Protein AF-A0AAW9ECZ8-F1 (afdb_monomer_lite)

Structure (mmCIF, N/CA/C/O backbone):
data_AF-A0AAW9ECZ8-F1
#
_entry.id   AF-A0AAW9ECZ8-F1
#
loop_
_atom_site.group_PDB
_atom_site.id
_atom_site.type_symbol
_atom_site.label_atom_id
_atom_site.label_alt_id
_atom_site.label_comp_id
_atom_site.label_asym_id
_atom_site.label_entity_id
_atom_site.label_seq_id
_atom_site.pdbx_PDB_ins_code
_atom_site.Cartn_x
_atom_site.Cartn_y
_atom_site.Cartn_z
_atom_site.occupancy
_atom_site.B_iso_or_equiv
_atom_site.auth_seq_id
_atom_site.auth_comp_id
_atom_site.auth_asym_id
_atom_site.auth_atom_id
_atom_site.pdbx_PDB_model_num
ATOM 1 N N . ILE A 1 1 ? -5.708 -11.669 -3.923 1.00 94.81 1 ILE A N 1
ATOM 2 C CA . ILE A 1 1 ? -7.163 -11.953 -3.825 1.00 94.81 1 ILE A CA 1
ATOM 3 C C . ILE A 1 1 ? -7.465 -13.348 -4.366 1.00 94.81 1 ILE A C 1
ATOM 5 O O . ILE A 1 1 ? -7.962 -14.175 -3.619 1.00 94.81 1 ILE A O 1
ATOM 9 N N . ASN A 1 2 ? -7.113 -13.635 -5.619 1.00 97.25 2 ASN A N 1
ATOM 10 C CA . ASN A 1 2 ? -7.256 -14.948 -6.255 1.00 97.25 2 ASN A CA 1
ATOM 11 C C . ASN A 1 2 ? -5.962 -15.316 -7.023 1.00 97.25 2 ASN A C 1
ATOM 13 O O . ASN A 1 2 ? -4.917 -14.703 -6.779 1.00 97.25 2 ASN A O 1
ATOM 17 N N . GLY A 1 3 ? -5.990 -16.360 -7.852 1.00 95.62 3 GLY A N 1
ATOM 18 C CA . GLY A 1 3 ? -4.848 -16.849 -8.632 1.00 95.62 3 GLY A CA 1
ATOM 19 C C . GLY A 1 3 ? -4.681 -16.169 -9.997 1.00 95.62 3 GLY A C 1
ATOM 20 O O . GLY A 1 3 ? -5.615 -15.578 -10.535 1.00 95.62 3 GLY A O 1
ATOM 21 N N . LEU A 1 4 ? -3.473 -16.276 -10.565 1.00 95.94 4 LEU A N 1
ATOM 22 C CA . LEU A 1 4 ? -3.125 -15.700 -11.873 1.00 95.94 4 LEU A CA 1
ATOM 23 C C . LEU A 1 4 ? -3.641 -16.532 -13.055 1.00 95.94 4 LEU A C 1
ATOM 25 O O . LEU A 1 4 ? -3.895 -15.973 -14.122 1.00 95.94 4 LEU A O 1
ATOM 29 N N . ASP A 1 5 ? -3.800 -17.847 -12.872 1.00 96.69 5 ASP A N 1
ATOM 30 C CA . ASP A 1 5 ? -4.153 -18.750 -13.967 1.00 96.69 5 ASP A CA 1
ATOM 31 C C . ASP A 1 5 ? -5.487 -18.370 -14.622 1.00 96.69 5 ASP A C 1
ATOM 33 O O . ASP A 1 5 ? -6.441 -17.911 -13.980 1.00 96.69 5 ASP A O 1
ATOM 37 N N . PHE A 1 6 ? -5.590 -18.640 -15.921 1.00 96.50 6 PHE A N 1
ATOM 38 C CA . PHE A 1 6 ? -6.812 -18.456 -16.709 1.00 96.50 6 PHE A CA 1
ATOM 39 C C . PHE A 1 6 ? -7.805 -19.616 -16.520 1.00 96.50 6 PHE A C 1
ATOM 41 O O . PHE A 1 6 ? -8.431 -20.082 -17.467 1.00 96.50 6 PHE A O 1
ATOM 48 N N . LEU A 1 7 ? -7.942 -20.094 -15.282 1.00 96.56 7 LEU A N 1
ATOM 49 C CA . LEU A 1 7 ? -8.879 -21.142 -14.891 1.00 96.56 7 LEU A CA 1
ATOM 50 C C . LEU A 1 7 ? -9.992 -20.541 -14.037 1.00 96.56 7 LEU A C 1
ATOM 52 O O . LEU A 1 7 ? -9.730 -19.707 -13.173 1.00 96.56 7 LEU A O 1
ATOM 56 N N . VAL A 1 8 ? -11.224 -21.020 -14.229 1.00 96.50 8 VAL A N 1
ATOM 57 C CA . VAL A 1 8 ? -12.396 -20.572 -13.455 1.00 96.50 8 VAL A CA 1
ATOM 58 C C . VAL A 1 8 ? -12.147 -20.722 -11.953 1.00 96.50 8 VAL A C 1
ATOM 60 O O . VAL A 1 8 ? -12.308 -19.761 -11.207 1.00 96.50 8 VAL A O 1
ATOM 63 N N . LYS A 1 9 ? -11.644 -21.888 -11.526 1.00 95.56 9 LYS A N 1
ATOM 64 C CA . LYS A 1 9 ? -11.304 -22.165 -10.123 1.00 95.56 9 LYS A CA 1
ATOM 65 C C . LYS A 1 9 ? -10.286 -21.170 -9.552 1.00 95.56 9 LYS A C 1
ATOM 67 O O . LYS A 1 9 ? -10.399 -20.762 -8.405 1.00 95.56 9 LYS A O 1
ATOM 72 N N . SER A 1 10 ? -9.317 -20.730 -10.356 1.00 96.31 10 SER A N 1
ATOM 73 C CA . SER A 1 10 ? -8.301 -19.765 -9.919 1.00 96.31 10 SER A CA 1
ATOM 74 C C . SER A 1 10 ? -8.861 -18.356 -9.717 1.00 96.31 10 SER A C 1
ATOM 76 O O . SER A 1 10 ? -8.153 -17.516 -9.171 1.00 96.31 10 SER A O 1
ATOM 78 N N . ARG A 1 11 ? -10.107 -18.071 -10.117 1.00 97.12 11 ARG A N 1
ATOM 79 C CA . ARG A 1 11 ? -10.756 -16.769 -9.901 1.00 97.12 11 ARG A CA 1
ATOM 80 C C . ARG A 1 11 ? -11.562 -16.684 -8.610 1.00 97.12 11 ARG A C 1
ATOM 82 O O . ARG A 1 11 ? -11.919 -15.567 -8.233 1.00 97.12 11 ARG A O 1
ATOM 89 N N . GLU A 1 12 ? -11.768 -17.799 -7.912 1.00 97.56 12 GLU A N 1
ATOM 90 C CA . GLU A 1 12 ? -12.398 -17.812 -6.591 1.00 97.56 12 GLU A CA 1
ATOM 91 C C . GLU A 1 12 ? -11.519 -17.057 -5.571 1.00 97.56 12 GLU A C 1
ATOM 93 O O . GLU A 1 12 ? -10.315 -17.330 -5.474 1.00 97.56 12 GLU A O 1
ATOM 98 N N . PRO A 1 13 ? -12.068 -16.066 -4.841 1.00 97.19 13 PRO A N 1
ATOM 99 C CA . PRO A 1 13 ? -11.342 -15.393 -3.770 1.00 97.19 13 PRO A CA 1
ATOM 100 C C . PRO A 1 13 ? -10.948 -16.374 -2.664 1.00 97.19 13 PRO A C 1
ATOM 102 O O . PRO A 1 13 ? -11.786 -17.109 -2.151 1.00 97.19 13 PRO A O 1
ATOM 105 N N . ASP A 1 14 ? -9.679 -16.340 -2.268 1.00 97.12 14 ASP A N 1
ATOM 106 C CA . ASP A 1 14 ? -9.130 -17.212 -1.229 1.00 97.12 14 ASP A CA 1
ATOM 107 C C . ASP A 1 14 ? -8.553 -16.355 -0.086 1.00 97.12 14 ASP A C 1
ATOM 109 O O . ASP A 1 14 ? -7.508 -15.716 -0.270 1.00 97.12 14 ASP A O 1
ATOM 113 N N . PRO A 1 15 ? -9.210 -16.318 1.092 1.00 96.38 15 PRO A N 1
ATOM 114 C CA . PRO A 1 15 ? -8.766 -15.525 2.237 1.00 96.38 15 PRO A CA 1
ATOM 115 C C . PRO A 1 15 ? -7.365 -15.886 2.744 1.00 96.38 15 PRO A C 1
ATOM 117 O O . PRO A 1 15 ? -6.665 -15.012 3.257 1.00 96.38 15 PRO A O 1
ATOM 120 N N . ILE A 1 16 ? -6.914 -17.134 2.562 1.00 97.12 16 ILE A N 1
ATOM 121 C CA . ILE A 1 16 ? -5.586 -17.587 3.013 1.00 97.12 16 ILE A CA 1
ATOM 122 C C . ILE A 1 16 ? -4.479 -16.799 2.302 1.00 97.12 16 ILE A C 1
ATOM 124 O O . ILE A 1 16 ? -3.413 -16.553 2.870 1.00 97.12 16 ILE A O 1
ATOM 128 N N . ARG A 1 17 ? -4.752 -16.288 1.095 1.00 97.31 17 ARG A N 1
ATOM 129 C CA . ARG A 1 17 ? -3.804 -15.460 0.339 1.00 97.31 17 ARG A CA 1
ATOM 130 C C . ARG A 1 17 ? -3.433 -14.159 1.043 1.00 97.31 17 ARG A C 1
ATOM 132 O O . ARG A 1 17 ? -2.391 -13.607 0.710 1.00 97.31 17 ARG A O 1
ATOM 139 N N . MET A 1 18 ? -4.229 -13.667 1.996 1.00 97.62 18 MET A N 1
ATOM 140 C CA . MET A 1 18 ? -3.837 -12.518 2.824 1.00 97.62 18 MET A CA 1
ATOM 141 C C . MET A 1 18 ? -2.630 -12.850 3.709 1.00 97.62 18 MET A C 1
ATOM 143 O O . MET A 1 18 ? -1.706 -12.048 3.817 1.00 97.62 18 MET A O 1
ATOM 147 N N . ILE A 1 19 ? -2.582 -14.064 4.262 1.00 97.62 19 ILE A N 1
ATOM 148 C CA . ILE A 1 19 ? -1.448 -14.548 5.062 1.00 97.62 19 ILE A CA 1
ATOM 149 C C . ILE A 1 19 ? -0.216 -14.711 4.165 1.00 97.62 19 ILE A C 1
ATOM 151 O O . ILE A 1 19 ? 0.881 -14.271 4.505 1.00 97.62 19 ILE A O 1
ATOM 155 N N . THR A 1 20 ? -0.399 -15.285 2.972 1.00 97.19 20 THR A N 1
ATOM 156 C CA . THR A 1 20 ? 0.677 -15.400 1.978 1.00 97.19 20 THR A CA 1
ATOM 157 C C . THR A 1 20 ? 1.216 -14.029 1.562 1.00 97.19 20 THR A C 1
ATOM 159 O O . THR A 1 20 ? 2.431 -13.843 1.499 1.00 97.19 20 THR A O 1
ATOM 162 N N . ALA A 1 21 ? 0.333 -13.055 1.319 1.00 97.31 21 ALA A N 1
ATOM 163 C CA . ALA A 1 21 ? 0.716 -11.687 0.985 1.00 97.31 21 ALA A CA 1
ATOM 164 C C . ALA A 1 21 ? 1.534 -11.043 2.112 1.00 97.31 21 ALA A C 1
ATOM 166 O O . ALA A 1 21 ? 2.601 -10.502 1.837 1.00 97.31 21 ALA A O 1
ATOM 167 N N . TYR A 1 22 ? 1.101 -11.183 3.370 1.00 97.69 22 TYR A N 1
ATOM 168 C CA . TYR A 1 22 ? 1.859 -10.712 4.530 1.00 97.69 22 TYR A CA 1
ATOM 169 C C . TYR A 1 22 ? 3.278 -11.292 4.570 1.00 97.69 22 TYR A C 1
ATOM 171 O O . TYR A 1 22 ? 4.246 -10.543 4.709 1.00 97.69 22 TYR A O 1
ATOM 179 N N . HIS A 1 23 ? 3.429 -12.609 4.398 1.00 98.12 23 HIS A N 1
ATOM 180 C CA . HIS A 1 23 ? 4.747 -13.247 4.424 1.00 98.12 23 HIS A CA 1
ATOM 181 C C . HIS A 1 23 ? 5.662 -12.761 3.298 1.00 98.12 23 HIS A C 1
ATOM 183 O O . HIS A 1 23 ? 6.841 -12.504 3.547 1.00 98.12 23 HIS A O 1
ATOM 189 N N . HIS A 1 24 ? 5.135 -12.593 2.082 1.00 97.62 24 HIS A N 1
ATOM 190 C CA . HIS A 1 24 ? 5.907 -12.021 0.980 1.00 97.62 24 HIS A CA 1
ATOM 191 C C . HIS A 1 24 ? 6.319 -10.577 1.270 1.00 97.62 24 HIS A C 1
ATOM 193 O O . HIS A 1 24 ? 7.503 -10.264 1.174 1.00 97.62 24 HIS A O 1
ATOM 199 N N . SER A 1 25 ? 5.389 -9.725 1.705 1.00 97.25 25 SER A N 1
ATOM 200 C CA . SER A 1 25 ? 5.674 -8.328 2.046 1.00 97.25 25 SER A CA 1
ATOM 201 C C . SER A 1 25 ? 6.724 -8.204 3.154 1.00 97.25 25 SER A C 1
ATOM 203 O O . SER A 1 25 ? 7.663 -7.419 3.028 1.00 97.25 25 SER A O 1
ATOM 205 N N . ALA A 1 26 ? 6.622 -9.015 4.211 1.00 96.38 26 ALA A N 1
ATOM 206 C CA . ALA A 1 26 ? 7.588 -9.030 5.306 1.00 96.38 26 ALA A CA 1
ATOM 207 C C . ALA A 1 26 ? 8.982 -9.487 4.842 1.00 96.38 26 ALA A C 1
ATOM 209 O O . ALA A 1 26 ? 9.984 -8.859 5.189 1.00 96.38 26 ALA A O 1
ATOM 210 N N . ALA A 1 27 ? 9.060 -10.546 4.028 1.00 97.06 27 ALA A N 1
ATOM 211 C CA . ALA A 1 27 ? 10.323 -11.023 3.469 1.00 97.06 27 ALA A CA 1
ATOM 212 C C . ALA A 1 27 ? 10.975 -9.972 2.554 1.00 97.06 27 ALA A C 1
ATOM 214 O O . ALA A 1 27 ? 12.169 -9.698 2.689 1.00 97.06 27 ALA A O 1
ATOM 215 N N . THR A 1 28 ? 10.193 -9.333 1.679 1.00 95.25 28 THR A N 1
ATOM 216 C CA . THR A 1 28 ? 10.662 -8.253 0.802 1.00 95.25 28 THR A CA 1
ATOM 217 C C . THR A 1 28 ? 11.158 -7.053 1.604 1.00 95.25 28 THR A C 1
ATOM 219 O O . THR A 1 28 ? 12.251 -6.559 1.337 1.00 95.25 28 THR A O 1
ATOM 222 N N . LEU A 1 29 ? 10.414 -6.601 2.618 1.00 93.06 29 LEU A N 1
ATOM 223 C CA . LEU A 1 29 ? 10.832 -5.471 3.452 1.00 93.06 29 LEU A CA 1
ATOM 224 C C . LEU A 1 29 ? 12.110 -5.785 4.240 1.00 93.06 29 LEU A C 1
ATOM 226 O O . LEU A 1 29 ? 12.993 -4.934 4.346 1.00 93.06 29 LEU A O 1
ATOM 230 N N . ASN A 1 30 ? 12.243 -7.006 4.760 1.00 91.94 30 ASN A N 1
ATOM 231 C CA . ASN A 1 30 ? 13.466 -7.441 5.432 1.00 91.94 30 ASN A CA 1
ATOM 232 C C . ASN A 1 30 ? 14.663 -7.457 4.475 1.00 91.94 30 ASN A C 1
ATOM 234 O O . ASN A 1 30 ? 15.745 -7.013 4.856 1.00 91.94 30 ASN A O 1
ATOM 238 N N . LEU A 1 31 ? 14.467 -7.898 3.228 1.00 91.00 31 LEU A N 1
ATOM 239 C CA . LEU A 1 31 ? 15.504 -7.844 2.201 1.00 91.00 31 LEU A CA 1
ATOM 240 C C . LEU A 1 31 ? 15.902 -6.400 1.870 1.00 91.00 31 LEU A C 1
ATOM 242 O O . LEU A 1 31 ? 17.091 -6.106 1.846 1.00 91.00 31 LEU A O 1
ATOM 246 N N . LEU A 1 32 ? 14.939 -5.492 1.676 1.00 88.19 32 LEU A N 1
ATOM 247 C CA . LEU A 1 32 ? 15.214 -4.072 1.413 1.00 88.19 32 LEU A CA 1
ATOM 248 C C . LEU A 1 32 ? 15.996 -3.421 2.559 1.00 88.19 32 LEU A C 1
ATOM 250 O O . LEU A 1 32 ? 16.959 -2.694 2.324 1.00 88.19 32 LEU A O 1
ATOM 254 N N . ARG A 1 33 ? 15.626 -3.725 3.808 1.00 86.06 33 ARG A N 1
ATOM 255 C CA . ARG A 1 33 ? 16.365 -3.267 4.991 1.00 86.06 33 ARG A CA 1
ATOM 256 C C . ARG A 1 33 ? 17.789 -3.810 4.994 1.00 86.06 33 ARG A C 1
ATOM 258 O O . ARG A 1 33 ? 18.717 -3.038 5.197 1.00 86.06 33 ARG A O 1
ATOM 265 N N . ALA A 1 34 ? 17.974 -5.102 4.724 1.00 85.12 34 ALA A N 1
ATOM 266 C CA . ALA A 1 34 ? 19.301 -5.705 4.638 1.00 85.12 34 ALA A CA 1
ATOM 267 C C . ALA A 1 34 ? 20.147 -5.072 3.519 1.00 85.12 34 ALA A C 1
ATOM 269 O O . ALA A 1 34 ? 21.299 -4.717 3.761 1.00 85.12 34 ALA A O 1
ATOM 270 N N . MET A 1 35 ? 19.565 -4.858 2.334 1.00 79.69 35 MET A N 1
ATOM 271 C CA . MET A 1 35 ? 20.226 -4.198 1.204 1.00 79.69 35 MET A CA 1
ATOM 272 C C . MET A 1 35 ? 20.691 -2.787 1.559 1.00 79.69 35 MET A C 1
ATOM 274 O O . MET A 1 35 ? 21.793 -2.413 1.175 1.00 79.69 35 MET A O 1
ATOM 278 N N . ASN A 1 36 ? 19.904 -2.050 2.346 1.00 75.19 36 ASN A N 1
ATOM 279 C CA . ASN A 1 36 ? 20.258 -0.707 2.794 1.00 75.19 36 ASN A CA 1
ATOM 280 C C . ASN A 1 36 ? 21.514 -0.667 3.679 1.00 75.19 36 ASN A C 1
ATOM 282 O O . ASN A 1 36 ? 22.302 0.272 3.621 1.00 75.19 36 ASN A O 1
ATOM 286 N N . TYR A 1 37 ? 21.713 -1.698 4.504 1.00 65.94 37 TYR A N 1
ATOM 287 C CA . TYR A 1 37 ? 22.911 -1.820 5.338 1.00 65.94 37 TYR A CA 1
ATOM 288 C C . TYR A 1 37 ? 24.125 -2.331 4.557 1.00 65.94 37 TYR A C 1
ATOM 290 O O . TYR A 1 37 ? 25.267 -2.062 4.935 1.00 65.94 37 TYR A O 1
ATOM 298 N N . THR A 1 38 ? 23.904 -3.080 3.476 1.00 57.59 38 THR A N 1
ATOM 299 C CA . THR A 1 38 ? 24.990 -3.544 2.612 1.00 57.59 38 THR A CA 1
ATOM 300 C C . THR A 1 38 ? 25.445 -2.433 1.671 1.00 57.59 38 THR A C 1
ATOM 302 O O . THR A 1 38 ? 24.642 -1.692 1.122 1.00 57.59 38 THR A O 1
ATOM 305 N N . GLN A 1 39 ? 26.747 -2.347 1.410 1.00 54.16 39 GLN A N 1
ATOM 306 C CA . GLN A 1 39 ? 27.358 -1.361 0.506 1.00 54.16 39 GLN A CA 1
ATOM 307 C C . GLN A 1 39 ? 26.968 -1.531 -0.982 1.00 54.16 39 GLN A C 1
ATOM 309 O O . GLN A 1 39 ? 27.647 -0.992 -1.851 1.00 54.16 39 GLN A O 1
ATOM 314 N N . TYR A 1 40 ? 25.881 -2.246 -1.300 1.00 51.31 40 TYR A N 1
ATOM 315 C CA . TYR A 1 40 ? 25.347 -2.388 -2.660 1.00 51.31 40 TYR A CA 1
ATOM 316 C C . TYR A 1 40 ? 24.999 -1.035 -3.299 1.00 51.31 40 TYR A C 1
ATOM 318 O O . TYR A 1 40 ? 25.005 -0.907 -4.520 1.00 51.31 40 TYR A O 1
ATOM 326 N N . THR A 1 41 ? 24.751 -0.010 -2.483 1.00 50.34 41 THR A N 1
ATOM 327 C CA . THR A 1 41 ? 24.532 1.373 -2.924 1.00 50.34 41 THR A CA 1
ATOM 328 C C . THR A 1 41 ? 25.820 2.146 -3.209 1.00 50.34 41 THR A C 1
ATOM 330 O O . THR A 1 41 ? 25.762 3.197 -3.840 1.00 50.34 41 THR A O 1
ATOM 333 N N . LYS A 1 42 ? 26.995 1.676 -2.764 1.00 52.97 42 LYS A N 1
ATOM 334 C CA . LYS A 1 42 ? 28.176 2.546 -2.670 1.00 52.97 42 LYS A CA 1
ATOM 335 C C . LYS A 1 42 ? 29.123 2.563 -3.860 1.00 52.97 42 LYS A C 1
ATOM 337 O O . LYS A 1 42 ? 29.983 3.439 -3.845 1.00 52.97 42 LYS A O 1
ATOM 342 N N . GLN A 1 43 ? 29.041 1.678 -4.864 1.00 50.12 43 GLN A N 1
ATOM 343 C CA . GLN A 1 43 ? 30.218 1.592 -5.748 1.00 50.12 43 GLN A CA 1
ATOM 344 C C . GLN A 1 43 ? 30.115 1.129 -7.201 1.00 50.12 43 GLN A C 1
ATOM 346 O O . GLN A 1 43 ? 31.177 1.023 -7.807 1.00 50.12 43 GLN A O 1
ATOM 351 N N . GLN A 1 44 ? 28.954 0.888 -7.822 1.00 47.03 44 GLN A N 1
ATOM 352 C CA . GLN A 1 44 ? 29.020 0.196 -9.126 1.00 47.03 44 GLN A CA 1
ATOM 353 C C . GLN A 1 44 ? 27.937 0.480 -10.167 1.00 47.03 44 GLN A C 1
ATOM 355 O O . GLN A 1 44 ? 27.710 -0.346 -11.042 1.00 47.03 44 GLN A O 1
ATOM 360 N N . TRP A 1 45 ? 27.345 1.674 -10.181 1.00 51.00 45 TRP A N 1
ATOM 361 C CA . TRP A 1 45 ? 26.819 2.213 -11.446 1.00 51.00 45 TRP A CA 1
ATOM 362 C C . TRP A 1 45 ? 27.823 3.224 -11.991 1.00 51.00 45 TRP A C 1
ATOM 364 O O . TRP A 1 45 ? 27.534 4.405 -12.162 1.00 51.00 45 TRP A O 1
ATOM 374 N N . ALA A 1 46 ? 29.049 2.760 -12.234 1.00 52.53 46 ALA A N 1
ATOM 375 C CA . ALA A 1 46 ? 29.951 3.459 -13.135 1.00 52.53 46 ALA A CA 1
ATOM 376 C C . ALA A 1 46 ? 29.355 3.342 -14.544 1.00 52.53 46 ALA A C 1
ATOM 378 O O . ALA A 1 46 ? 29.750 2.463 -15.290 1.00 52.53 46 ALA A O 1
ATOM 379 N N . LEU A 1 47 ? 28.313 4.136 -14.812 1.00 54.78 47 LEU A N 1
ATOM 380 C CA . LEU A 1 47 ? 27.706 4.471 -16.102 1.00 54.78 47 LEU A CA 1
ATOM 381 C C . LEU A 1 47 ? 27.863 3.439 -17.229 1.00 54.78 47 LEU A C 1
ATOM 383 O O . LEU A 1 47 ? 28.139 3.813 -18.362 1.00 54.78 47 LEU A O 1
ATOM 387 N N . ASP A 1 48 ? 27.606 2.157 -16.968 1.00 56.28 48 ASP A N 1
ATOM 388 C CA . ASP A 1 48 ? 27.536 1.133 -18.018 1.00 56.28 48 ASP A CA 1
ATOM 389 C C . ASP A 1 48 ? 26.143 1.181 -18.682 1.00 56.28 48 ASP A C 1
ATOM 391 O O . ASP A 1 48 ? 25.437 0.187 -18.860 1.00 56.28 48 ASP A O 1
ATOM 395 N N . ILE A 1 49 ? 25.683 2.409 -18.947 1.00 63.41 49 ILE A N 1
ATOM 396 C CA . ILE A 1 49 ? 24.397 2.717 -19.558 1.00 63.41 49 ILE A CA 1
ATOM 397 C C . ILE A 1 49 ? 24.640 2.724 -21.059 1.00 63.41 49 ILE A C 1
ATOM 399 O O . ILE A 1 49 ? 24.993 3.738 -21.654 1.00 63.41 49 ILE A O 1
ATOM 403 N N . ASN A 1 50 ? 24.453 1.566 -21.681 1.00 67.19 50 ASN A N 1
ATOM 404 C CA . ASN A 1 50 ? 24.423 1.484 -23.132 1.00 67.19 50 ASN A CA 1
ATOM 405 C C . ASN A 1 50 ? 23.163 2.189 -23.642 1.00 67.19 50 ASN A C 1
ATOM 407 O O . ASN A 1 50 ? 22.046 1.859 -23.235 1.00 67.19 50 ASN A O 1
ATOM 411 N N . ALA A 1 51 ? 23.335 3.159 -24.540 1.00 69.69 51 ALA A N 1
ATOM 412 C CA . ALA A 1 51 ? 22.205 3.793 -25.200 1.00 69.69 51 ALA A CA 1
ATOM 413 C C . ALA A 1 51 ? 21.376 2.731 -25.941 1.00 69.69 51 ALA A C 1
ATOM 415 O O . ALA A 1 51 ? 21.924 1.859 -26.620 1.00 69.69 51 ALA A O 1
ATOM 416 N N . HIS A 1 52 ? 20.048 2.796 -25.813 1.00 71.62 52 HIS A N 1
ATOM 417 C CA . HIS A 1 52 ? 19.167 1.880 -26.532 1.00 71.62 52 HIS A CA 1
ATOM 418 C C . HIS A 1 52 ? 19.382 2.027 -28.054 1.00 71.62 52 HIS A C 1
ATOM 420 O O . HIS A 1 52 ? 19.439 3.168 -28.530 1.00 71.62 52 HIS A O 1
ATOM 426 N N . PRO A 1 53 ? 19.486 0.928 -28.832 1.00 70.06 53 PRO A N 1
ATOM 427 C CA . PRO A 1 53 ? 19.603 1.009 -30.285 1.00 70.06 53 PRO A CA 1
ATOM 428 C C . PRO A 1 53 ? 18.388 1.742 -30.872 1.00 70.06 53 PRO A C 1
ATOM 430 O O . PRO A 1 53 ? 17.277 1.221 -30.845 1.00 70.06 53 PRO A O 1
ATOM 433 N N . GLY A 1 54 ? 18.590 2.969 -31.362 1.00 76.12 54 GLY A N 1
ATOM 434 C CA . GLY A 1 54 ? 17.518 3.849 -31.853 1.00 76.12 54 GLY A CA 1
ATOM 435 C C . GLY A 1 54 ? 17.266 5.106 -31.014 1.00 76.12 54 GLY A C 1
ATOM 436 O O . GLY A 1 54 ? 16.392 5.895 -31.364 1.00 76.12 54 GLY A O 1
ATOM 437 N N . SER A 1 55 ? 18.021 5.324 -29.935 1.00 79.19 55 SER A N 1
ATOM 438 C CA . SER A 1 55 ? 17.999 6.603 -29.219 1.00 79.19 55 SER A CA 1
ATOM 439 C C . SER A 1 55 ? 18.514 7.740 -30.109 1.00 79.19 55 SER A C 1
ATOM 441 O O . SER A 1 55 ? 19.577 7.611 -30.718 1.00 79.19 55 SER A O 1
ATOM 443 N N . THR A 1 56 ? 17.784 8.856 -30.158 1.00 84.31 56 THR A N 1
ATOM 444 C CA . THR A 1 56 ? 18.193 10.074 -30.878 1.00 84.31 56 THR A CA 1
ATOM 445 C C . THR A 1 56 ? 19.048 11.011 -30.026 1.00 84.31 56 THR A C 1
ATOM 447 O O . THR A 1 56 ? 19.758 11.835 -30.583 1.00 84.31 56 THR A O 1
ATOM 450 N N . GLU A 1 57 ? 19.032 10.857 -28.696 1.00 81.12 57 GLU A N 1
ATOM 451 C CA . GLU A 1 57 ? 19.667 11.790 -27.748 1.00 81.12 57 GLU A CA 1
ATOM 452 C C . GLU A 1 57 ? 20.719 11.149 -26.810 1.00 81.12 57 GLU A C 1
ATOM 454 O O . GLU A 1 57 ? 20.784 11.513 -25.632 1.00 81.12 57 GLU A O 1
ATOM 459 N N . PRO A 1 58 ? 21.549 10.175 -27.242 1.00 80.19 58 PRO A N 1
ATOM 460 C CA . PRO A 1 58 ? 22.511 9.538 -26.342 1.00 80.19 58 PRO A CA 1
ATOM 461 C C . PRO A 1 58 ? 23.506 10.548 -25.753 1.00 80.19 58 PRO A C 1
ATOM 463 O O . PRO A 1 58 ? 23.775 10.504 -24.556 1.00 80.19 58 PRO A O 1
ATOM 466 N N . GLU A 1 59 ? 23.997 11.494 -26.558 1.00 80.94 59 GLU A N 1
ATOM 467 C CA . GLU A 1 59 ? 24.970 12.507 -26.127 1.00 80.94 59 GLU A CA 1
ATOM 468 C C . GLU A 1 59 ? 24.431 13.391 -24.994 1.00 80.94 59 GLU A C 1
ATOM 470 O O . GLU A 1 59 ? 25.145 13.655 -24.026 1.00 80.94 59 GLU A O 1
ATOM 475 N N . HIS A 1 60 ? 23.156 13.791 -25.066 1.00 80.50 60 HIS A N 1
ATOM 476 C CA . HIS A 1 60 ? 22.516 14.599 -24.028 1.00 80.50 60 HIS A CA 1
ATOM 477 C C . HIS A 1 60 ? 22.471 13.864 -22.680 1.00 80.50 60 HIS A C 1
ATOM 479 O O . HIS A 1 60 ? 22.843 14.427 -21.647 1.00 80.50 60 HIS A O 1
ATOM 485 N N . TYR A 1 61 ? 22.061 12.590 -22.685 1.00 79.75 61 TYR A N 1
ATOM 486 C CA . TYR A 1 61 ? 22.003 11.785 -21.465 1.00 79.75 61 TYR A CA 1
ATOM 487 C C . TYR A 1 61 ? 23.394 11.469 -20.912 1.00 79.75 61 TYR A C 1
ATOM 489 O O . TYR A 1 61 ? 23.591 11.572 -19.702 1.00 79.75 61 TYR A O 1
ATOM 497 N N . PHE A 1 62 ? 24.371 11.144 -21.765 1.00 81.44 62 PHE A N 1
ATOM 498 C CA . PHE A 1 62 ? 25.749 10.914 -21.322 1.00 81.44 62 PHE A CA 1
ATOM 499 C C . PHE A 1 62 ? 26.357 12.160 -20.676 1.00 81.44 62 PHE A C 1
ATOM 501 O O . PHE A 1 62 ? 26.949 12.052 -19.604 1.00 81.44 62 PHE A O 1
ATOM 508 N N . HIS A 1 63 ? 26.136 13.342 -21.256 1.00 83.25 63 HIS A N 1
ATOM 509 C CA . HIS A 1 63 ? 26.623 14.593 -20.680 1.00 83.25 63 HIS A CA 1
ATOM 510 C C . HIS A 1 63 ? 26.041 14.862 -19.282 1.00 83.25 63 HIS A C 1
ATOM 512 O O . HIS A 1 63 ? 26.773 15.222 -18.360 1.00 83.25 63 HIS A O 1
ATOM 518 N N . LEU A 1 64 ? 24.734 14.643 -19.091 1.00 83.69 64 LEU A N 1
ATOM 519 C CA . LEU A 1 64 ? 24.092 14.775 -17.778 1.00 83.69 64 LEU A CA 1
ATOM 520 C C . LEU A 1 64 ? 24.671 13.781 -16.758 1.00 83.69 64 LEU A C 1
ATOM 522 O O . LEU A 1 64 ? 24.920 14.135 -15.605 1.00 83.69 64 LEU A O 1
ATOM 526 N N . LEU A 1 65 ? 24.897 12.537 -17.179 1.00 79.38 65 LEU A N 1
ATOM 527 C CA . LEU A 1 65 ? 25.444 11.485 -16.328 1.00 79.38 65 LEU A CA 1
ATOM 528 C C . LEU A 1 65 ? 26.889 11.777 -15.898 1.00 79.38 65 LEU A C 1
ATOM 530 O O . LEU A 1 65 ? 27.222 11.585 -14.728 1.00 79.38 65 LEU A O 1
ATOM 534 N N . GLU A 1 66 ? 27.726 12.302 -16.797 1.00 80.00 66 GLU A N 1
ATOM 535 C CA . GLU A 1 66 ? 29.073 12.773 -16.452 1.00 80.00 66 GLU A CA 1
ATOM 536 C C . GLU A 1 66 ? 29.028 13.897 -15.410 1.00 80.00 66 GLU A C 1
ATOM 538 O O . GLU A 1 66 ? 29.762 13.854 -14.419 1.00 80.00 66 GLU A O 1
ATOM 543 N N . GLN A 1 67 ? 28.140 14.884 -15.579 1.00 83.06 67 GLN A N 1
ATOM 544 C CA . GLN A 1 67 ? 27.979 15.974 -14.610 1.00 83.06 67 GLN A CA 1
ATOM 545 C C . GLN A 1 67 ? 27.568 15.456 -13.222 1.00 83.06 67 GLN A C 1
ATOM 547 O O . GLN A 1 67 ? 28.134 15.874 -12.204 1.00 83.06 67 GLN A O 1
ATOM 552 N N . LEU A 1 68 ? 26.621 14.512 -13.166 1.00 80.25 68 LEU A N 1
ATOM 553 C CA . LEU A 1 68 ? 26.208 13.857 -11.923 1.00 80.25 68 LEU A CA 1
ATOM 554 C C . LEU A 1 68 ? 27.379 13.113 -11.271 1.00 80.25 68 LEU A C 1
ATOM 556 O O . LEU A 1 68 ? 27.629 13.310 -10.082 1.00 80.25 68 LEU A O 1
ATOM 560 N N . TYR A 1 69 ? 28.151 12.346 -12.043 1.00 75.19 69 TYR A N 1
ATOM 561 C CA . TYR A 1 69 ? 29.317 11.621 -11.538 1.00 75.19 69 TYR A CA 1
ATOM 562 C C . TYR A 1 69 ? 30.384 12.567 -10.967 1.00 75.19 69 TYR A C 1
ATOM 564 O O . TYR A 1 69 ? 30.868 12.367 -9.849 1.00 75.19 69 TYR A O 1
ATOM 572 N N . HIS A 1 70 ? 30.713 13.643 -11.687 1.00 74.06 70 HIS A N 1
ATOM 573 C CA . HIS A 1 70 ? 31.678 14.641 -11.223 1.00 74.06 70 HIS A CA 1
ATOM 574 C C . HIS A 1 70 ? 31.222 15.339 -9.935 1.00 74.06 70 HIS A C 1
ATOM 576 O O . HIS A 1 70 ? 32.028 15.516 -9.017 1.00 74.06 70 HIS A O 1
ATOM 582 N N . SER A 1 71 ? 29.939 15.700 -9.827 1.00 75.94 71 SER A N 1
ATOM 583 C CA . SER A 1 71 ? 29.399 16.313 -8.605 1.00 75.94 71 SER A CA 1
ATOM 584 C C . SER A 1 71 ? 29.377 15.345 -7.414 1.00 75.94 71 SER A C 1
ATOM 586 O O . SER A 1 71 ? 29.748 15.726 -6.301 1.00 75.94 71 SER A O 1
ATOM 588 N N . GLN A 1 72 ? 29.033 14.075 -7.642 1.00 70.88 72 GLN A N 1
ATOM 589 C CA . GLN A 1 72 ? 28.971 13.038 -6.613 1.00 70.88 72 GLN A CA 1
ATOM 590 C C . GLN A 1 72 ? 30.346 12.777 -5.977 1.00 70.88 72 GLN A C 1
ATOM 592 O O . GLN A 1 72 ? 30.454 12.728 -4.748 1.00 70.88 72 GLN A O 1
ATOM 597 N N . HIS A 1 73 ? 31.411 12.692 -6.783 1.00 64.44 73 HIS A N 1
ATOM 598 C CA . HIS A 1 73 ? 32.793 12.549 -6.293 1.00 64.44 73 HIS A CA 1
ATOM 599 C C . HIS A 1 73 ? 33.235 13.696 -5.377 1.00 64.44 73 HIS A C 1
ATOM 601 O O . HIS A 1 73 ? 34.022 13.487 -4.454 1.00 64.44 73 HIS A O 1
ATOM 607 N N . HIS A 1 74 ? 32.702 14.904 -5.578 1.00 62.38 74 HIS A N 1
ATOM 608 C CA . HIS A 1 74 ? 33.008 16.050 -4.721 1.00 62.38 74 HIS A CA 1
ATOM 609 C C . HIS A 1 74 ? 32.292 15.992 -3.355 1.00 62.38 74 HIS A C 1
ATOM 611 O O . HIS A 1 74 ? 32.775 16.563 -2.374 1.00 62.38 74 HIS A O 1
ATOM 617 N N . ILE A 1 75 ? 31.152 15.296 -3.274 1.00 62.34 75 ILE A N 1
ATOM 618 C CA . ILE A 1 75 ? 30.245 15.298 -2.113 1.00 62.34 75 ILE A CA 1
ATOM 619 C C . ILE A 1 75 ? 30.443 14.068 -1.210 1.00 62.34 75 ILE A C 1
ATOM 621 O O . ILE A 1 75 ? 30.429 14.208 0.015 1.00 62.34 75 ILE A O 1
ATOM 625 N N . ILE A 1 76 ? 30.681 12.877 -1.778 1.00 59.09 76 ILE A N 1
ATOM 626 C CA . ILE A 1 76 ? 30.732 11.605 -1.022 1.00 59.09 76 ILE A CA 1
ATOM 627 C C . ILE A 1 76 ? 31.828 11.573 0.053 1.00 59.09 76 ILE A C 1
ATOM 629 O O . ILE A 1 76 ? 31.677 10.895 1.068 1.00 59.09 76 ILE A O 1
ATOM 633 N N . ASN A 1 77 ? 32.887 12.373 -0.083 1.00 53.94 77 ASN A N 1
ATOM 634 C CA . ASN A 1 77 ? 33.943 12.464 0.928 1.00 53.94 77 ASN A CA 1
ATOM 635 C C . ASN A 1 77 ? 33.505 13.113 2.258 1.00 53.94 77 ASN A C 1
ATOM 637 O O . ASN A 1 77 ? 34.336 13.236 3.158 1.00 53.94 77 ASN A O 1
ATOM 641 N N . LYS A 1 78 ? 32.246 13.559 2.409 1.00 55.56 78 LYS A N 1
ATOM 642 C CA . LYS A 1 78 ? 31.814 14.343 3.580 1.00 55.56 78 LYS A CA 1
ATOM 643 C C . LYS A 1 78 ? 30.785 13.683 4.499 1.00 55.56 78 LYS A C 1
ATOM 645 O O . LYS A 1 78 ? 30.807 14.022 5.680 1.00 55.56 78 LYS A O 1
ATOM 650 N N . GLN A 1 79 ? 29.923 12.765 4.048 1.00 54.97 79 GLN A N 1
ATOM 651 C CA . GLN A 1 79 ? 28.911 12.148 4.927 1.00 54.97 79 GLN A CA 1
ATOM 652 C C . GLN A 1 79 ? 28.518 10.723 4.497 1.00 54.97 79 GLN A C 1
ATOM 654 O O . GLN A 1 79 ? 28.442 10.444 3.301 1.00 54.97 79 GLN A O 1
ATOM 659 N N . PRO A 1 80 ? 28.247 9.812 5.453 1.00 56.03 80 PRO A N 1
ATOM 660 C CA . PRO A 1 80 ? 27.632 8.528 5.144 1.00 56.03 80 PRO A CA 1
ATOM 661 C C . PRO A 1 80 ? 26.194 8.737 4.654 1.00 56.03 80 PRO A C 1
ATOM 663 O O . PRO A 1 80 ? 25.419 9.444 5.291 1.00 56.03 80 PRO A O 1
ATOM 666 N N . ASP A 1 81 ? 25.849 8.097 3.538 1.00 59.78 81 ASP A N 1
ATOM 667 C CA . ASP A 1 81 ? 24.476 8.041 3.041 1.00 59.78 81 ASP A CA 1
ATOM 668 C C . ASP A 1 81 ? 23.601 7.241 4.022 1.00 59.78 81 ASP A C 1
ATOM 670 O O . ASP A 1 81 ? 23.893 6.082 4.326 1.00 59.78 81 ASP A O 1
ATOM 674 N N . THR A 1 82 ? 22.573 7.893 4.562 1.00 59.72 82 THR A N 1
ATOM 675 C CA . THR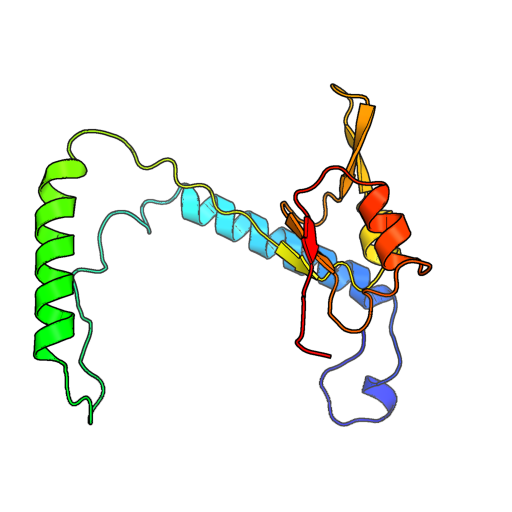 A 1 82 ? 21.564 7.324 5.469 1.00 59.72 82 THR A CA 1
ATOM 676 C C . THR A 1 82 ? 20.224 7.124 4.760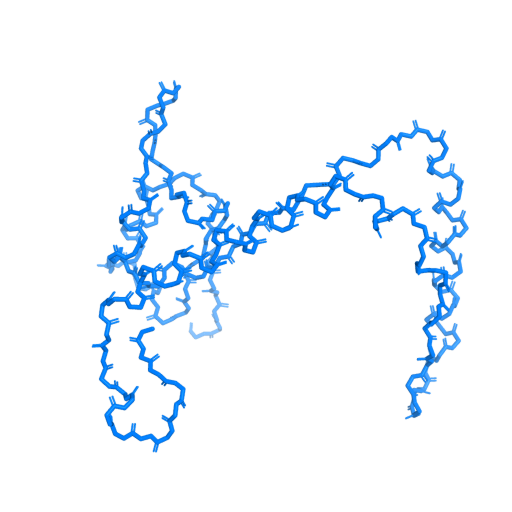 1.00 59.72 82 THR A C 1
ATOM 678 O O . THR A 1 82 ? 19.175 7.089 5.417 1.00 59.72 82 THR A O 1
ATOM 681 N N . SER A 1 83 ? 20.234 7.024 3.425 1.00 67.94 83 SER A N 1
ATOM 682 C CA . SER A 1 83 ? 19.034 6.787 2.628 1.00 67.94 83 SER A CA 1
ATOM 683 C C . SER A 1 83 ? 18.223 5.633 3.223 1.00 67.94 83 SER A C 1
ATOM 685 O O . SER A 1 83 ? 18.737 4.572 3.550 1.00 67.94 83 SER A O 1
ATOM 687 N N . SER A 1 84 ? 16.945 5.885 3.500 1.00 75.06 84 SER A N 1
ATOM 688 C CA . SER A 1 84 ? 16.027 4.904 4.077 1.00 75.06 84 SER A CA 1
ATOM 689 C C . SER A 1 84 ? 15.006 4.533 3.017 1.00 75.06 84 SER A C 1
ATOM 691 O O . SER A 1 84 ? 14.398 5.411 2.406 1.00 75.06 84 SER A O 1
ATOM 693 N N . TYR A 1 85 ? 14.812 3.236 2.788 1.00 85.12 85 TYR A N 1
ATOM 694 C CA . TYR A 1 85 ? 13.741 2.770 1.916 1.00 85.12 85 TYR A CA 1
ATOM 695 C C . TYR A 1 85 ? 12.415 2.775 2.668 1.00 85.12 85 TYR A C 1
ATOM 697 O O . TYR A 1 85 ? 12.282 2.174 3.735 1.00 85.12 85 TYR A O 1
ATOM 705 N N . TYR A 1 86 ? 11.422 3.408 2.059 1.00 92.00 86 TYR A N 1
ATOM 706 C CA . TYR A 1 86 ? 10.033 3.358 2.488 1.00 92.00 86 TYR A CA 1
ATOM 707 C C . TYR A 1 86 ? 9.241 2.485 1.512 1.00 92.00 86 TYR A C 1
ATOM 709 O O . TYR A 1 86 ? 9.616 2.326 0.351 1.00 92.00 86 TYR A O 1
ATOM 717 N N . VAL A 1 87 ? 8.144 1.907 1.992 1.00 96.00 87 VAL A N 1
ATOM 718 C CA . VAL A 1 87 ? 7.247 1.059 1.194 1.00 96.00 87 VAL A CA 1
ATOM 719 C C . VAL A 1 87 ? 5.836 1.619 1.238 1.00 96.00 87 VAL A C 1
ATOM 721 O O . VAL A 1 87 ? 5.436 2.188 2.260 1.00 96.00 87 VAL A O 1
ATOM 724 N N . SER A 1 88 ? 5.109 1.448 0.138 1.00 98.19 88 SER A N 1
ATOM 725 C CA . SER A 1 88 ? 3.724 1.879 -0.011 1.00 98.19 88 SER A CA 1
ATOM 726 C C . SER A 1 88 ? 2.911 0.938 -0.897 1.00 98.19 88 SER A C 1
ATOM 728 O O . SER A 1 88 ? 3.461 0.237 -1.749 1.00 98.19 88 SER A O 1
ATOM 730 N N . HIS A 1 89 ? 1.591 0.938 -0.701 1.00 98.50 89 HIS A N 1
ATOM 731 C CA . HIS A 1 89 ? 0.610 0.246 -1.544 1.00 98.50 89 HIS A CA 1
ATOM 732 C C . HIS A 1 89 ? -0.766 0.928 -1.473 1.00 98.50 89 HIS A C 1
ATOM 734 O O . HIS A 1 89 ? -1.007 1.817 -0.654 1.00 98.50 89 HIS A O 1
ATOM 740 N N . GLU A 1 90 ? -1.677 0.512 -2.353 1.00 98.56 90 GLU A N 1
ATOM 741 C CA . GLU A 1 90 ? -3.078 0.938 -2.316 1.00 98.56 90 GLU A CA 1
ATOM 742 C C . GLU A 1 90 ? -3.791 0.244 -1.156 1.00 98.56 90 GLU A C 1
ATOM 744 O O . GLU A 1 90 ? -3.829 -0.987 -1.141 1.00 98.56 90 GLU A O 1
ATOM 749 N N . ALA A 1 91 ? -4.389 1.000 -0.232 1.00 98.19 91 ALA A N 1
ATOM 750 C CA . ALA A 1 91 ? -5.151 0.473 0.905 1.00 98.19 91 ALA A CA 1
ATOM 751 C C . ALA A 1 91 ? -6.503 -0.108 0.454 1.00 98.19 91 ALA A C 1
ATOM 753 O O . ALA A 1 91 ? -7.567 0.385 0.810 1.00 98.19 91 ALA A O 1
ATOM 754 N N . LEU A 1 92 ? -6.467 -1.130 -0.400 1.00 98.06 92 LEU A N 1
ATOM 755 C CA . LEU A 1 92 ? -7.622 -1.619 -1.145 1.00 98.06 92 LEU A CA 1
ATOM 756 C C . LEU A 1 92 ? -8.421 -2.666 -0.364 1.00 98.06 92 LEU A C 1
ATOM 758 O O . LEU A 1 92 ? -9.651 -2.617 -0.338 1.00 98.06 92 LEU A O 1
ATOM 762 N N . LEU A 1 93 ? -7.739 -3.642 0.239 1.00 97.88 93 LEU A N 1
ATOM 763 C CA . LEU A 1 93 ? -8.385 -4.775 0.897 1.00 97.88 93 LEU A CA 1
ATOM 764 C C . LEU A 1 93 ? -8.547 -4.485 2.391 1.00 97.88 93 LEU A C 1
ATOM 766 O O . LEU A 1 93 ? -7.706 -4.881 3.188 1.00 97.88 93 LEU A O 1
ATOM 770 N N . LEU A 1 94 ? -9.637 -3.816 2.769 1.00 97.88 94 LEU A N 1
ATOM 771 C CA . LEU A 1 94 ? -9.815 -3.271 4.124 1.00 97.88 94 LEU A CA 1
ATOM 772 C C . LEU A 1 94 ? -9.638 -4.298 5.250 1.00 97.88 94 LEU A C 1
ATOM 774 O O . LEU A 1 94 ? -9.006 -3.978 6.245 1.00 97.88 94 LEU A O 1
ATOM 778 N N . HIS A 1 95 ? -10.082 -5.548 5.076 1.00 97.38 95 HIS A N 1
ATOM 779 C CA . HIS A 1 95 ? -9.847 -6.601 6.077 1.00 97.38 95 HIS A CA 1
ATOM 780 C C . HIS A 1 95 ? -8.358 -6.867 6.341 1.00 97.38 95 HIS A C 1
ATOM 782 O O . HIS A 1 95 ? -7.971 -7.183 7.463 1.00 97.38 95 HIS A O 1
ATOM 788 N N . TYR A 1 96 ? -7.517 -6.739 5.314 1.00 98.31 96 TYR A N 1
ATOM 789 C CA . TYR A 1 96 ? -6.071 -6.844 5.461 1.00 98.31 96 TYR A CA 1
ATOM 790 C C . TYR A 1 96 ? -5.505 -5.603 6.160 1.00 98.31 96 TYR A C 1
ATOM 792 O O . TYR A 1 96 ? -4.764 -5.736 7.132 1.00 98.31 96 TYR A O 1
ATOM 800 N N . GLU A 1 97 ? -5.900 -4.411 5.712 1.00 98.50 97 GLU A N 1
ATOM 801 C CA . GLU A 1 97 ? -5.419 -3.135 6.255 1.00 98.50 97 GLU A CA 1
ATOM 802 C C . GLU A 1 97 ? -5.773 -2.969 7.746 1.00 98.50 97 GLU A C 1
ATOM 804 O O . GLU A 1 97 ? -4.905 -2.701 8.580 1.00 98.50 97 GLU A O 1
ATOM 809 N N . GLU A 1 98 ? -7.026 -3.242 8.110 1.00 97.62 98 GLU A N 1
ATOM 810 C CA . GLU A 1 98 ? -7.516 -3.221 9.489 1.00 97.62 98 GLU A CA 1
ATOM 811 C C . GLU A 1 98 ? -6.742 -4.212 10.370 1.00 97.62 98 GLU A C 1
ATOM 813 O O . GLU A 1 98 ? -6.273 -3.855 11.451 1.00 97.62 98 GLU A O 1
ATOM 818 N N . SER A 1 99 ? -6.498 -5.436 9.880 1.00 97.69 99 SER A N 1
ATOM 819 C CA . SER A 1 99 ? -5.732 -6.449 10.624 1.00 97.69 99 SER A CA 1
ATOM 820 C C . SER A 1 99 ? -4.279 -6.042 10.904 1.00 97.69 99 SER A C 1
ATOM 822 O O . SER A 1 99 ? -3.655 -6.541 11.850 1.00 97.69 99 SER A O 1
ATOM 824 N N . MET A 1 100 ? -3.738 -5.113 10.113 1.00 98.12 100 MET A N 1
ATOM 825 C CA . MET A 1 100 ? -2.378 -4.585 10.225 1.00 98.12 100 MET A CA 1
ATOM 826 C C . MET A 1 100 ? -2.307 -3.248 10.970 1.00 98.12 100 MET A C 1
ATOM 828 O O . MET A 1 100 ? -1.210 -2.743 11.207 1.00 98.12 100 MET A O 1
ATOM 832 N N . THR A 1 101 ? -3.443 -2.692 11.387 1.00 98.38 101 THR A N 1
ATOM 833 C CA . THR A 1 101 ? -3.500 -1.429 12.126 1.00 98.38 101 THR A CA 1
ATOM 834 C C . THR A 1 101 ? -3.154 -1.627 13.597 1.00 98.38 101 THR A C 1
ATOM 836 O O . THR A 1 101 ? -3.615 -2.569 14.247 1.00 98.38 101 THR A O 1
ATOM 839 N N . ARG A 1 102 ? -2.291 -0.768 14.137 1.00 98.25 102 ARG A N 1
ATOM 840 C CA . ARG A 1 102 ? -1.844 -0.794 15.533 1.00 98.25 102 ARG A CA 1
ATOM 841 C C . ARG A 1 102 ? -1.940 0.603 16.122 1.00 98.25 102 ARG A C 1
ATOM 843 O O . ARG A 1 102 ? -1.701 1.589 15.431 1.00 98.25 102 ARG A O 1
ATOM 850 N N . GLN A 1 103 ? -2.277 0.662 17.402 1.00 98.19 103 GLN A N 1
ATOM 851 C CA . GLN A 1 103 ? -2.161 1.888 18.171 1.00 98.19 103 GLN A CA 1
ATOM 852 C C . GLN A 1 103 ? -0.714 2.024 18.640 1.00 98.19 103 GLN A C 1
ATOM 854 O O . GLN A 1 103 ? -0.164 1.076 19.210 1.00 98.19 103 GLN A O 1
ATOM 859 N N . ASP A 1 104 ? -0.095 3.170 18.383 1.00 96.69 104 ASP A N 1
ATOM 860 C CA . ASP A 1 104 ? 1.224 3.457 18.921 1.00 96.69 104 ASP A CA 1
ATOM 861 C C . ASP A 1 104 ? 1.133 3.800 20.412 1.00 96.69 104 ASP A C 1
ATOM 863 O O . ASP A 1 104 ? 0.240 4.510 20.870 1.00 96.69 104 ASP A O 1
ATOM 867 N N . SER A 1 105 ? 2.074 3.271 21.186 1.00 95.62 105 SER A N 1
ATOM 868 C CA . SER A 1 105 ? 2.094 3.428 22.642 1.00 95.62 105 SER A CA 1
ATOM 869 C C . SER A 1 105 ? 2.570 4.803 23.117 1.00 95.62 105 SER A C 1
ATOM 871 O O . SER A 1 105 ? 2.366 5.136 24.283 1.00 95.62 105 SER A O 1
ATOM 873 N N . ILE A 1 106 ? 3.234 5.582 22.254 1.00 96.62 106 ILE A N 1
ATOM 874 C CA . ILE A 1 106 ? 3.831 6.869 22.625 1.00 96.62 106 ILE A CA 1
ATOM 875 C C . ILE A 1 106 ? 2.809 7.986 22.425 1.00 96.62 106 ILE A C 1
ATOM 877 O O . ILE A 1 106 ? 2.602 8.793 23.331 1.00 96.62 106 ILE A O 1
ATOM 881 N N . ASP A 1 107 ? 2.159 8.030 21.262 1.00 96.81 107 ASP A N 1
ATOM 882 C CA . ASP A 1 107 ? 1.198 9.083 20.918 1.00 96.81 107 ASP A CA 1
ATOM 883 C C . ASP A 1 107 ? -0.281 8.654 21.012 1.00 96.81 107 ASP A C 1
ATOM 885 O O . ASP A 1 107 ? -1.166 9.506 20.916 1.00 96.81 107 ASP A O 1
ATOM 889 N N . ASN A 1 108 ? -0.560 7.369 21.277 1.00 96.69 108 ASN A N 1
ATOM 890 C CA . ASN A 1 108 ? -1.901 6.764 21.308 1.00 96.69 108 ASN A CA 1
ATOM 891 C C . ASN A 1 108 ? -2.683 6.887 19.994 1.00 96.69 108 ASN A C 1
ATOM 893 O O . ASN A 1 108 ? -3.912 6.746 19.996 1.00 96.69 108 ASN A O 1
ATOM 897 N N . LYS A 1 109 ? -2.005 7.128 18.873 1.00 98.00 109 LYS A N 1
ATOM 898 C CA . LYS A 1 109 ? -2.641 7.239 17.567 1.00 98.00 109 LYS A CA 1
ATOM 899 C C . LYS A 1 109 ? -2.599 5.925 16.799 1.00 98.00 109 LYS A C 1
ATOM 901 O O . LYS A 1 109 ? -1.857 5.005 17.137 1.00 98.00 109 LYS A O 1
ATOM 906 N N . TRP A 1 110 ? -3.416 5.829 15.757 1.00 98.44 110 TRP A N 1
ATOM 907 C CA . TRP A 1 110 ? -3.536 4.626 14.944 1.00 98.44 110 TRP A CA 1
ATOM 908 C C . TRP A 1 110 ? -2.678 4.718 13.691 1.00 98.44 110 TRP A C 1
ATOM 910 O O . TRP A 1 110 ? -2.770 5.671 12.920 1.00 98.44 110 TRP A O 1
ATOM 920 N N . TYR A 1 111 ? -1.877 3.684 13.466 1.00 98.50 111 TYR A N 1
ATOM 921 C CA . TYR A 1 111 ? -1.047 3.542 12.282 1.00 98.50 111 TYR A CA 1
ATOM 922 C C . TYR A 1 111 ? -1.332 2.205 11.613 1.00 98.50 111 TYR A C 1
ATOM 924 O O . TYR A 1 111 ? -1.367 1.152 12.251 1.00 98.50 111 TYR A O 1
ATOM 932 N N . ASN A 1 112 ? -1.475 2.234 10.298 1.00 98.31 112 ASN A N 1
ATOM 933 C CA . ASN A 1 112 ? -1.435 1.049 9.470 1.00 98.31 112 ASN A CA 1
ATOM 934 C C . ASN A 1 112 ? 0.022 0.575 9.350 1.00 98.31 112 ASN A C 1
ATOM 936 O O . ASN A 1 112 ? 0.846 1.236 8.721 1.00 98.31 112 ASN A O 1
ATOM 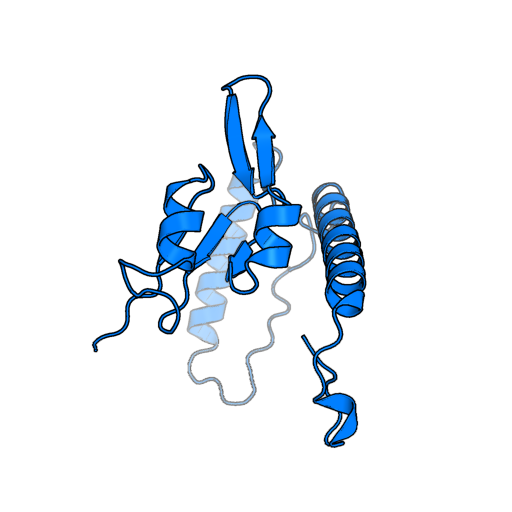940 N N . CYS A 1 113 ? 0.349 -0.576 9.941 1.00 97.44 113 CYS A N 1
ATOM 941 C CA . CYS A 1 113 ? 1.705 -1.131 9.930 1.00 97.44 113 CYS A CA 1
ATOM 942 C C . CYS A 1 113 ? 1.981 -2.061 8.738 1.00 97.44 113 CYS A C 1
ATOM 944 O O . CYS A 1 113 ? 2.993 -2.764 8.730 1.00 97.44 113 CYS A O 1
ATOM 946 N N . SER A 1 114 ? 1.100 -2.100 7.735 1.00 97.69 114 SER A N 1
ATOM 947 C CA . SER A 1 114 ? 1.357 -2.838 6.493 1.00 97.69 114 SER A CA 1
ATOM 948 C C . SER A 1 114 ? 2.317 -2.099 5.549 1.00 97.69 114 SER A C 1
ATOM 950 O O . SER A 1 114 ? 2.992 -2.748 4.751 1.00 97.69 114 SER A O 1
ATOM 952 N N . ALA A 1 115 ? 2.417 -0.770 5.658 1.00 97.88 115 ALA A N 1
ATOM 953 C CA . ALA A 1 115 ? 3.324 0.077 4.886 1.00 97.88 115 ALA A CA 1
ATOM 954 C C . ALA A 1 115 ? 3.636 1.394 5.614 1.00 97.88 115 ALA A C 1
ATOM 956 O O . ALA A 1 115 ? 3.020 1.722 6.621 1.00 97.88 115 ALA A O 1
ATOM 957 N N . HIS A 1 116 ? 4.598 2.166 5.099 1.00 97.38 116 HIS A N 1
ATOM 958 C CA . HIS A 1 116 ? 4.919 3.484 5.658 1.00 97.38 116 HIS A CA 1
ATOM 959 C C . HIS A 1 116 ? 3.918 4.539 5.179 1.00 97.38 116 HIS A C 1
ATOM 961 O O . HIS A 1 116 ? 3.421 5.328 5.974 1.00 97.38 116 HIS A O 1
ATOM 967 N N . MET A 1 117 ? 3.593 4.511 3.888 1.00 98.31 117 MET A N 1
ATOM 968 C CA . MET A 1 117 ? 2.582 5.348 3.244 1.00 98.31 117 MET A CA 1
ATOM 969 C C . MET A 1 117 ? 1.575 4.428 2.554 1.00 98.31 117 MET A C 1
ATOM 971 O O . MET A 1 117 ? 1.966 3.414 1.984 1.00 98.31 117 MET A O 1
ATOM 975 N N . VAL A 1 118 ? 0.297 4.783 2.557 1.00 98.56 118 VAL A N 1
ATOM 976 C CA . VAL A 1 118 ? -0.724 4.090 1.759 1.00 98.56 118 VAL A CA 1
ATOM 977 C C . VAL A 1 118 ? -1.478 5.091 0.896 1.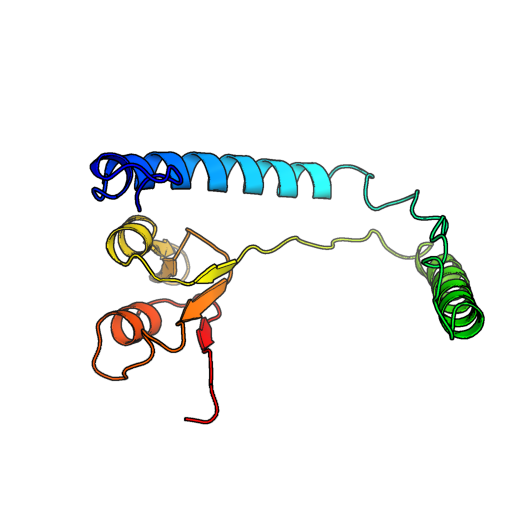00 98.56 118 VAL A C 1
ATOM 979 O O . VAL A 1 118 ? -1.445 6.294 1.159 1.00 98.56 118 VAL A O 1
ATOM 982 N N . TRP A 1 119 ? -2.146 4.627 -0.157 1.00 98.50 119 TRP A N 1
ATOM 983 C CA . TRP A 1 119 ? -2.994 5.501 -0.970 1.00 98.50 119 TRP A CA 1
ATOM 984 C C . TRP A 1 119 ? -4.384 4.926 -1.216 1.00 98.50 119 TRP A C 1
ATOM 986 O O . TRP A 1 119 ? -4.582 3.712 -1.179 1.00 98.50 119 TRP A O 1
ATOM 996 N N . VAL A 1 120 ? -5.332 5.811 -1.525 1.00 97.94 120 VAL A N 1
ATOM 997 C CA . VAL A 1 120 ? -6.650 5.453 -2.058 1.00 97.94 120 VAL A CA 1
ATOM 998 C C . VAL A 1 120 ? -6.654 5.546 -3.580 1.00 97.94 120 VAL A C 1
ATOM 1000 O O . VAL A 1 120 ? -6.132 6.499 -4.171 1.00 97.94 120 VAL A O 1
ATOM 1003 N N . GLY A 1 121 ? -7.191 4.518 -4.233 1.00 96.94 121 GLY A N 1
ATOM 1004 C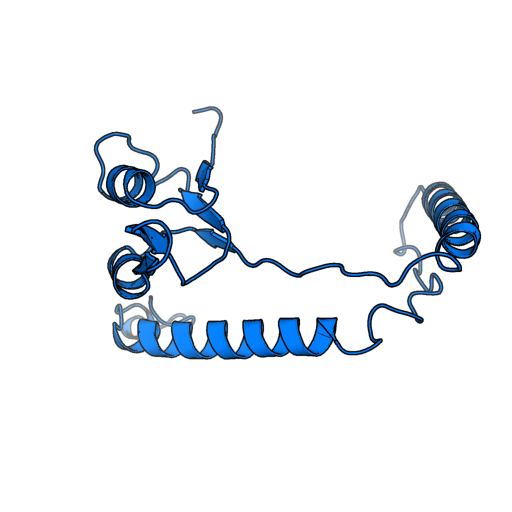 CA . GLY A 1 121 ? -7.331 4.482 -5.682 1.00 96.94 121 GLY A CA 1
ATOM 1005 C C . GLY A 1 121 ? -8.564 5.236 -6.169 1.00 96.94 121 GLY A C 1
ATOM 1006 O O . GLY A 1 121 ? -9.551 5.362 -5.458 1.00 96.94 121 GLY A O 1
ATOM 1007 N N . GLU A 1 122 ? -8.548 5.642 -7.438 1.00 95.25 122 GLU A N 1
ATOM 1008 C CA . GLU A 1 122 ? -9.646 6.366 -8.107 1.00 95.25 122 GLU A CA 1
ATOM 1009 C C . GLU A 1 122 ? -11.022 5.679 -8.006 1.00 95.25 122 GLU A C 1
ATOM 1011 O O . GLU A 1 122 ? -12.057 6.316 -8.111 1.00 95.25 122 GLU A O 1
ATOM 1016 N N . ARG A 1 123 ? -11.053 4.348 -7.864 1.00 95.50 123 ARG A N 1
ATOM 1017 C CA . ARG A 1 123 ? -12.301 3.561 -7.808 1.00 95.50 123 ARG A CA 1
ATOM 1018 C C . ARG A 1 123 ? -12.805 3.342 -6.382 1.00 95.50 123 ARG A C 1
ATOM 1020 O O . ARG A 1 123 ? -13.782 2.628 -6.189 1.00 95.50 123 ARG A O 1
ATOM 1027 N N . THR A 1 124 ? -12.101 3.893 -5.402 1.00 96.06 124 THR A N 1
ATOM 1028 C CA . THR A 1 124 ? -12.369 3.734 -3.970 1.00 96.06 124 THR A CA 1
ATOM 1029 C C . THR A 1 124 ? -12.300 5.081 -3.241 1.00 96.06 124 THR A C 1
ATOM 1031 O O . THR A 1 124 ? -12.138 5.105 -2.028 1.00 96.06 124 THR A O 1
ATOM 1034 N N . THR A 1 125 ? -12.366 6.198 -3.972 1.00 94.44 125 THR A N 1
ATOM 1035 C CA . THR A 1 125 ? -12.242 7.579 -3.465 1.00 94.44 125 THR A CA 1
ATOM 1036 C C . THR A 1 125 ? -13.571 8.218 -3.062 1.00 94.44 125 THR A C 1
ATOM 1038 O O . THR A 1 125 ? -13.573 9.374 -2.645 1.00 94.44 125 THR A O 1
ATOM 1041 N N . ASP A 1 126 ? -14.692 7.502 -3.177 1.00 94.31 126 ASP A N 1
ATOM 1042 C CA . ASP A 1 126 ? -16.003 8.010 -2.765 1.00 94.31 126 ASP A CA 1
ATOM 1043 C C . ASP A 1 126 ? -15.982 8.438 -1.290 1.00 94.31 126 ASP A C 1
ATOM 1045 O O . ASP A 1 126 ? -15.643 7.649 -0.404 1.00 94.31 126 ASP A O 1
ATOM 1049 N N . ILE A 1 127 ? -16.354 9.695 -1.033 1.00 93.88 127 ILE A N 1
ATOM 1050 C CA . ILE A 1 127 ? -16.147 10.357 0.264 1.00 93.88 127 ILE A CA 1
ATOM 1051 C C . ILE A 1 127 ? -16.901 9.691 1.422 1.00 93.88 127 ILE A C 1
ATOM 1053 O O . ILE A 1 127 ? -16.399 9.665 2.542 1.00 93.88 127 ILE A O 1
ATOM 1057 N N . ASP A 1 128 ? -18.061 9.101 1.133 1.00 96.12 128 ASP A N 1
ATOM 1058 C CA . ASP A 1 128 ? -18.935 8.456 2.117 1.00 96.12 128 ASP A CA 1
ATOM 1059 C C . ASP A 1 128 ? -18.693 6.934 2.226 1.00 96.12 128 ASP A C 1
ATOM 1061 O O . ASP A 1 128 ? -19.484 6.212 2.836 1.00 96.12 128 ASP A O 1
ATOM 1065 N N . HIS A 1 129 ? -17.623 6.409 1.613 1.00 95.88 129 HIS A N 1
ATOM 1066 C CA . HIS A 1 129 ? -17.311 4.978 1.609 1.00 95.88 129 HIS A CA 1
ATOM 1067 C C . HIS A 1 129 ? -16.208 4.580 2.600 1.00 95.88 129 HIS A C 1
ATOM 1069 O O . HIS A 1 129 ? -15.402 5.380 3.078 1.00 95.88 129 HIS A O 1
ATOM 1075 N N . ALA A 1 130 ? -16.166 3.274 2.885 1.00 97.69 130 ALA A N 1
ATOM 1076 C CA . ALA A 1 130 ? -15.334 2.676 3.925 1.00 97.69 130 ALA A CA 1
ATOM 1077 C C . ALA A 1 130 ? -13.829 2.955 3.771 1.00 97.69 130 ALA A C 1
ATOM 1079 O O . ALA A 1 130 ? -13.129 3.049 4.773 1.00 97.69 130 ALA A O 1
ATOM 1080 N N . HIS A 1 131 ? -13.320 3.107 2.545 1.00 98.19 131 HIS A N 1
ATOM 1081 C CA . HIS A 1 131 ? -11.909 3.423 2.301 1.00 98.19 131 HIS A CA 1
ATOM 1082 C C . HIS A 1 131 ? -11.524 4.805 2.817 1.00 98.19 131 HIS A C 1
ATOM 1084 O O . HIS A 1 131 ? -10.509 4.935 3.495 1.00 98.19 131 HIS A O 1
ATOM 1090 N N . ILE A 1 132 ? -12.337 5.823 2.532 1.00 97.75 132 ILE A N 1
ATOM 1091 C CA . ILE A 1 132 ? -12.095 7.181 3.026 1.00 97.75 132 ILE A CA 1
ATOM 1092 C C . ILE A 1 132 ? -12.246 7.221 4.544 1.00 97.75 132 ILE A C 1
ATOM 1094 O O . ILE A 1 132 ? -11.402 7.806 5.218 1.00 97.75 132 ILE A O 1
ATOM 1098 N N . GLU A 1 133 ? -13.247 6.529 5.092 1.00 97.88 133 GLU A N 1
ATOM 1099 C CA . GLU A 1 133 ? -13.417 6.438 6.543 1.00 97.88 133 GLU A CA 1
ATOM 1100 C C . GLU A 1 133 ? -12.247 5.751 7.253 1.00 97.88 133 GLU A C 1
ATOM 1102 O O . GLU A 1 133 ? -11.725 6.267 8.242 1.00 97.88 133 GLU A O 1
ATOM 1107 N N . TYR A 1 134 ? -11.770 4.627 6.718 1.00 98.31 134 TYR A N 1
ATOM 1108 C CA . TYR A 1 134 ? -10.593 3.943 7.244 1.00 98.31 134 TYR A CA 1
ATOM 1109 C C . TYR A 1 134 ? -9.350 4.843 7.201 1.00 98.31 134 TYR A C 1
ATOM 1111 O O . TYR A 1 134 ? -8.641 4.974 8.197 1.00 98.31 134 TYR A O 1
ATOM 1119 N N . LEU A 1 135 ? -9.103 5.506 6.066 1.00 97.88 135 LEU A N 1
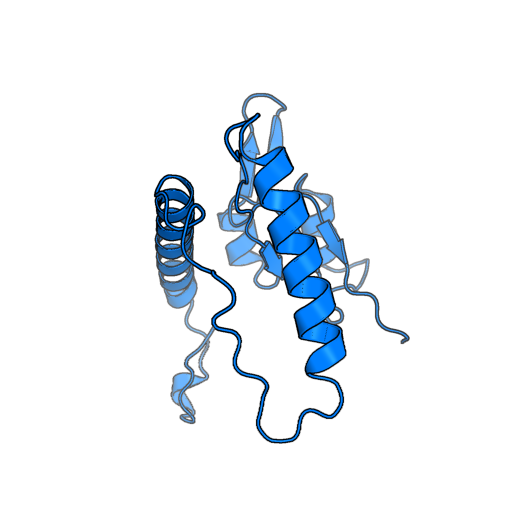ATOM 1120 C CA . LEU A 1 135 ? -7.933 6.368 5.891 1.00 97.88 135 LEU A CA 1
ATOM 1121 C C . LEU A 1 135 ? -7.993 7.636 6.746 1.00 97.88 135 LEU A C 1
ATOM 1123 O O . LEU A 1 135 ? -6.950 8.107 7.187 1.00 97.88 135 LEU A O 1
ATOM 1127 N N . ARG A 1 136 ? -9.192 8.160 7.032 1.00 96.94 136 ARG A N 1
ATOM 1128 C CA . ARG A 1 136 ? -9.393 9.252 7.997 1.00 96.94 136 ARG A CA 1
ATOM 1129 C C . ARG A 1 136 ? -8.979 8.849 9.417 1.00 96.94 136 ARG A C 1
ATOM 1131 O O . ARG A 1 136 ? -8.640 9.716 10.215 1.00 96.94 136 ARG A O 1
ATOM 1138 N N . GLY A 1 137 ? -9.051 7.559 9.744 1.00 97.12 137 GLY A N 1
ATOM 1139 C CA . GLY A 1 137 ? -8.776 7.025 11.078 1.00 97.12 137 GLY A CA 1
ATOM 1140 C C . GLY A 1 137 ? -7.310 6.698 11.373 1.00 97.12 137 GLY A C 1
ATOM 1141 O O . GLY A 1 137 ? -7.009 6.372 12.519 1.00 97.12 137 GLY A O 1
ATOM 1142 N N . ILE A 1 138 ? -6.411 6.764 10.384 1.00 98.38 138 ILE A N 1
ATOM 1143 C CA . ILE A 1 138 ? -4.983 6.444 10.544 1.00 98.38 138 ILE A CA 1
ATOM 1144 C C . ILE A 1 138 ? -4.095 7.668 10.293 1.00 98.38 138 ILE A C 1
ATOM 1146 O O . ILE A 1 138 ? -4.477 8.604 9.600 1.00 98.38 138 ILE A O 1
ATOM 1150 N N . GLU A 1 139 ? -2.873 7.630 10.815 1.00 98.31 139 GLU A N 1
ATOM 1151 C CA . GLU A 1 139 ? -1.936 8.767 10.787 1.00 98.31 139 GLU A CA 1
ATOM 1152 C C . GLU A 1 139 ? -0.761 8.580 9.822 1.00 98.31 139 GLU A C 1
ATOM 1154 O O . GLU A 1 139 ? 0.157 9.401 9.763 1.00 98.31 139 GLU A O 1
ATOM 1159 N N . ASN A 1 140 ? -0.760 7.493 9.048 1.00 98.44 140 ASN A N 1
ATOM 1160 C CA . ASN A 1 140 ? 0.194 7.327 7.957 1.00 98.44 140 ASN A CA 1
ATOM 1161 C C . ASN A 1 140 ? 0.088 8.511 6.975 1.00 98.44 140 ASN A C 1
ATOM 1163 O O . ASN A 1 140 ? -1.004 9.034 6.761 1.00 98.44 140 ASN A O 1
ATOM 1167 N N . PRO A 1 141 ? 1.173 8.895 6.280 1.00 98.38 141 PRO A N 1
ATOM 1168 C CA . PRO A 1 141 ? 1.059 9.719 5.084 1.00 98.38 141 PRO A CA 1
ATOM 1169 C C . PRO A 1 141 ? 0.124 9.062 4.060 1.00 98.38 141 PRO A C 1
ATOM 1171 O O . PRO A 1 141 ? 0.328 7.901 3.686 1.00 98.38 141 PRO A O 1
ATOM 1174 N N . ILE A 1 142 ? -0.888 9.809 3.606 1.00 98.25 142 ILE A N 1
ATOM 1175 C CA . ILE A 1 142 ? -1.929 9.309 2.701 1.00 98.25 142 ILE A CA 1
ATOM 1176 C C . ILE A 1 142 ? -1.779 9.917 1.309 1.00 98.25 142 ILE A C 1
ATOM 1178 O O . ILE A 1 142 ? -1.713 11.134 1.144 1.00 98.25 142 ILE A O 1
ATOM 1182 N N . GLY A 1 143 ? -1.761 9.056 0.294 1.00 98.00 143 GLY A N 1
ATOM 1183 C CA . GLY A 1 143 ? -1.921 9.448 -1.104 1.00 98.00 143 GLY A CA 1
ATOM 1184 C C . GLY A 1 143 ? -3.376 9.354 -1.556 1.00 98.00 143 GLY A C 1
ATOM 1185 O O . GLY A 1 143 ? -4.093 8.427 -1.182 1.00 98.00 143 GLY A O 1
ATOM 1186 N N . ILE A 1 144 ? -3.800 10.269 -2.422 1.00 96.75 144 ILE A N 1
ATOM 1187 C CA . ILE A 1 144 ? -5.103 10.214 -3.089 1.00 96.75 144 ILE A CA 1
ATOM 1188 C C . ILE A 1 144 ? -4.847 10.270 -4.588 1.00 96.75 144 ILE A C 1
ATOM 1190 O O . ILE A 1 144 ? -4.179 11.185 -5.072 1.00 96.75 144 ILE A O 1
ATOM 1194 N N . LYS A 1 145 ? -5.336 9.273 -5.330 1.00 96.44 145 LYS A N 1
ATOM 1195 C CA . LYS A 1 145 ? -5.348 9.369 -6.790 1.00 96.44 145 LYS A CA 1
ATOM 1196 C C . LYS A 1 145 ? -6.470 10.308 -7.212 1.00 96.44 145 LYS A C 1
ATOM 1198 O O . LYS A 1 145 ? -7.610 10.104 -6.818 1.00 96.44 145 LYS A O 1
ATOM 1203 N N . CYS A 1 146 ? -6.109 11.308 -8.010 1.00 92.31 146 CYS A N 1
ATOM 1204 C CA . CYS A 1 146 ? -7.038 12.265 -8.591 1.00 92.31 146 CYS A CA 1
ATOM 1205 C C . CYS A 1 146 ? -6.990 12.128 -10.111 1.00 92.31 146 CYS A C 1
ATOM 1207 O O . CYS A 1 146 ? -5.945 12.378 -10.722 1.00 92.31 146 CYS A O 1
ATOM 1209 N N . SER A 1 147 ? -8.101 11.730 -10.722 1.00 85.50 147 SER A N 1
ATOM 1210 C CA . SER A 1 147 ? -8.278 11.786 -12.170 1.00 85.50 147 SER A CA 1
ATOM 1211 C C . SER A 1 147 ? -9.083 13.018 -12.591 1.00 85.50 147 SER A C 1
ATOM 1213 O O . SER A 1 147 ? -9.621 13.749 -11.768 1.00 85.50 147 SER A O 1
ATOM 1215 N N . THR A 1 148 ? -9.135 13.281 -13.894 1.00 87.19 148 THR A N 1
ATOM 1216 C CA . THR A 1 148 ? -9.843 14.432 -14.478 1.00 87.19 148 THR A CA 1
ATOM 1217 C C . THR A 1 148 ? -11.355 14.218 -14.630 1.00 87.19 148 THR A C 1
ATOM 1219 O O . THR A 1 148 ? -11.971 14.926 -15.425 1.00 87.19 148 THR A O 1
ATOM 1222 N N . ARG A 1 149 ? -11.934 13.189 -14.001 1.00 61.56 149 ARG A N 1
ATOM 1223 C CA . ARG A 1 149 ? -13.376 12.919 -14.084 1.00 61.56 149 ARG A CA 1
ATOM 1224 C C . ARG A 1 149 ? -14.195 13.832 -13.189 1.00 61.56 149 ARG A C 1
ATOM 1226 O O . ARG A 1 149 ? -13.694 14.206 -12.111 1.00 61.56 149 ARG A O 1
#

Foldseek 3Di:
DFAPDPDPRRPDDDPVVLVVVLVVLVVVLVVLVVVLPDCPVPDPPPPPPDDDVPDPPPVVVVVVVVVVVVVCVVPVVPDDDPDDDWDEEECPPVVSQVVQWDQDPPPRAIARNSTQEYEHDPVQVPCPDPSVVVVVRHDHHYHYDDDPD

Sequence (149 aa):
INGLDFLVKSREPDPIRMITAYHHSAATLNLLRAMNYTQYTKQQWALDINAHPGSTEPEHYFHLLEQLYHSQHHIINKQPDTSSYYVSHEALLLHYEESMTRQDSIDNKWYNCSAHMVWVGERTTDIDHAHIEYLRGIENPIGIKCSTR

Radius of gyration: 21.47 Å; chains: 1; bounding box: 53×38×54 Å

InterPro domains:
  IPR002480 DAHP synthetase, class II [PF01474] (1-147)
  IPR002480 DAHP synthetase, class II [PTHR21337] (1-148)
  IPR013785 Aldolase-type TIM barrel [G3DSA:3.20.20.70] (1-149)

pLDDT: mean 86.44, std 15.41, range [47.03, 98.56]

Organism: Klebsiella aerogenes (NCBI:txid548)

Secondary structure (DSSP, 8-state):
---SSSSSGGGS--THHHHHHHHHHHHHHHHHHHHHHSGGGSS--S---PPPTT-S-HHHHHHHHHHHHHHHHHHTTS---------EEE---HHHHHHTEEE-TTT--EEETT-SEEEE-TTS--TTSHHHHHHHT--S-EEE-----